Protein AF-A0A378R393-F1 (afdb_monomer_lite)

Ra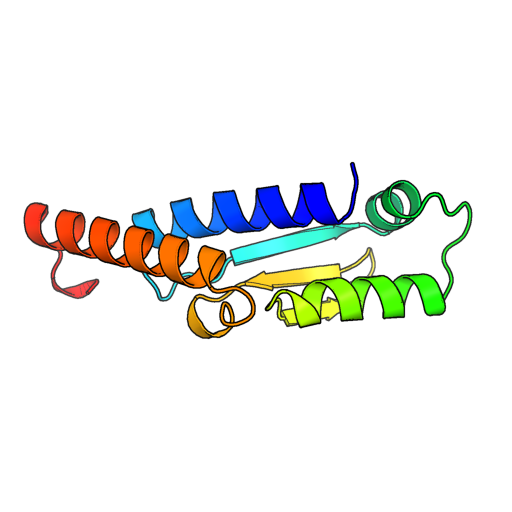dius of gyration: 16.01 Å; chains: 1; bounding box: 38×25×46 Å

Foldseek 3Di:
DALVVVLVVQLVVVLLVCLVQNQADKRKDDDFPVNLCVNVVHPDDDPVSLVVSCVVLVLQQWDWDDDPGHIITIDGSVSRPNDPVSVVSNVVSNVSSVVVCVVVVVPVSD

Structure (mmCIF, N/CA/C/O backbone):
data_AF-A0A378R393-F1
#
_entry.id   AF-A0A378R393-F1
#
loop_
_atom_site.group_PDB
_atom_site.id
_atom_site.type_symbol
_atom_site.label_atom_id
_atom_site.label_alt_id
_atom_site.label_comp_id
_atom_site.label_asym_id
_atom_site.label_entity_id
_atom_site.label_seq_id
_atom_site.pdbx_PDB_ins_code
_atom_site.Cartn_x
_atom_site.Cartn_y
_atom_site.Cartn_z
_atom_site.occupancy
_atom_site.B_iso_or_equiv
_atom_site.auth_seq_id
_atom_site.auth_comp_id
_atom_site.auth_asym_id
_atom_site.auth_atom_id
_atom_site.pdbx_PDB_model_num
ATOM 1 N N . MET A 1 1 ? -0.342 6.768 -14.310 1.00 79.00 1 MET A N 1
ATOM 2 C CA . MET A 1 1 ? -0.324 6.833 -12.833 1.00 79.00 1 MET A CA 1
ATOM 3 C C . MET A 1 1 ? 1.077 6.460 -12.374 1.00 79.00 1 MET A C 1
ATOM 5 O O . MET A 1 1 ? 1.612 5.498 -12.907 1.00 79.00 1 MET A O 1
ATOM 9 N N . SER A 1 2 ? 1.707 7.238 -11.493 1.00 91.31 2 SER A N 1
ATOM 10 C CA . SER A 1 2 ? 3.045 6.914 -10.968 1.00 91.31 2 SER A CA 1
ATOM 11 C C . SER A 1 2 ? 2.972 5.919 -9.802 1.00 91.31 2 SER A C 1
ATOM 13 O O . SER A 1 2 ? 1.919 5.771 -9.179 1.00 91.31 2 SER A O 1
ATOM 15 N N . LEU A 1 3 ? 4.094 5.268 -9.466 1.00 89.75 3 LEU A N 1
ATOM 16 C CA . LEU A 1 3 ? 4.163 4.357 -8.312 1.00 89.75 3 LEU A CA 1
ATOM 17 C C . LEU A 1 3 ? 3.858 5.074 -6.981 1.00 89.75 3 LEU A C 1
ATOM 19 O O . LEU A 1 3 ? 3.222 4.499 -6.106 1.00 89.75 3 LEU A O 1
ATOM 23 N N . GLU A 1 4 ? 4.240 6.349 -6.850 1.00 90.19 4 GLU A N 1
ATOM 24 C CA . GLU A 1 4 ? 3.923 7.191 -5.681 1.00 90.19 4 GLU A CA 1
ATOM 25 C C . GLU A 1 4 ? 2.423 7.500 -5.563 1.00 90.19 4 GLU A C 1
ATOM 27 O O . GLU A 1 4 ? 1.851 7.481 -4.471 1.00 90.19 4 GLU A O 1
ATOM 32 N N . GLN A 1 5 ? 1.758 7.760 -6.694 1.00 90.81 5 GLN A N 1
ATOM 33 C CA . GLN A 1 5 ? 0.308 7.964 -6.715 1.00 90.81 5 GLN A CA 1
ATOM 34 C C . GLN A 1 5 ? -0.428 6.684 -6.311 1.00 90.81 5 GLN A C 1
ATOM 36 O O . GLN A 1 5 ? -1.377 6.747 -5.531 1.00 90.81 5 GLN A O 1
ATOM 41 N N . PHE A 1 6 ? 0.040 5.533 -6.800 1.00 91.00 6 PHE A N 1
ATOM 42 C CA . PHE A 1 6 ? -0.513 4.230 -6.444 1.00 91.00 6 PHE A CA 1
ATOM 43 C C . PHE A 1 6 ? -0.327 3.918 -4.949 1.00 91.00 6 PHE A C 1
ATOM 45 O O . PHE A 1 6 ? -1.288 3.538 -4.281 1.00 91.00 6 PHE A O 1
ATOM 52 N N . ASP A 1 7 ? 0.871 4.155 -4.397 1.00 90.88 7 ASP A N 1
ATOM 53 C CA . ASP A 1 7 ? 1.146 4.032 -2.956 1.00 90.88 7 ASP A CA 1
ATOM 54 C C . ASP A 1 7 ? 0.188 4.891 -2.119 1.00 90.88 7 ASP A C 1
ATOM 56 O O . ASP A 1 7 ? -0.465 4.401 -1.198 1.00 90.88 7 ASP A O 1
ATOM 60 N N . THR A 1 8 ? 0.041 6.166 -2.482 1.00 90.38 8 THR A N 1
ATOM 61 C CA . THR A 1 8 ? -0.826 7.106 -1.756 1.00 90.38 8 THR A CA 1
ATOM 62 C C . THR A 1 8 ? -2.284 6.637 -1.738 1.00 90.38 8 THR A C 1
ATOM 64 O O . THR A 1 8 ? -2.952 6.728 -0.703 1.00 90.38 8 THR A O 1
ATOM 67 N N . GLN A 1 9 ? -2.784 6.113 -2.861 1.00 91.81 9 GLN A N 1
ATOM 68 C CA . GLN A 1 9 ? -4.141 5.569 -2.951 1.00 91.81 9 GLN A CA 1
ATOM 69 C C . GLN A 1 9 ? -4.309 4.320 -2.081 1.00 91.81 9 GLN A C 1
ATOM 71 O O . GLN A 1 9 ? -5.263 4.249 -1.303 1.00 91.81 9 GLN A O 1
ATOM 76 N N . CYS A 1 10 ? -3.363 3.379 -2.146 1.00 90.69 10 CYS A N 1
ATOM 77 C CA . CYS A 1 10 ? -3.397 2.154 -1.346 1.00 90.69 10 CYS A CA 1
ATOM 78 C C . CYS A 1 10 ? -3.382 2.455 0.154 1.00 90.69 10 CYS A C 1
ATOM 80 O O . CYS A 1 10 ? -4.191 1.905 0.900 1.00 90.69 10 CYS A O 1
ATOM 82 N N . LYS A 1 11 ? -2.516 3.369 0.606 1.00 89.62 11 LYS A N 1
ATOM 83 C CA . LYS A 1 11 ? -2.441 3.761 2.020 1.00 89.62 11 LYS A CA 1
ATOM 84 C C . LYS A 1 11 ? -3.697 4.480 2.491 1.00 89.62 11 LYS A C 1
ATOM 86 O O . LYS A 1 11 ? -4.223 4.151 3.548 1.00 89.62 11 LYS A O 1
ATOM 91 N N . SER A 1 12 ? -4.211 5.419 1.697 1.00 90.06 12 SER A N 1
ATOM 92 C CA . SER A 1 12 ? -5.439 6.151 2.041 1.00 90.06 12 SER A CA 1
ATOM 93 C C . SER A 1 12 ? -6.627 5.203 2.200 1.00 90.06 12 SER A C 1
ATOM 95 O O . SER A 1 12 ? -7.355 5.287 3.187 1.00 90.06 12 SER A O 1
ATOM 97 N N . HIS A 1 13 ? -6.780 4.262 1.266 1.00 91.56 13 HIS A N 1
ATOM 98 C CA . HIS A 1 13 ? -7.806 3.229 1.346 1.00 91.56 13 HIS A CA 1
ATOM 99 C C . HIS A 1 13 ? -7.575 2.287 2.536 1.00 91.56 13 HIS A C 1
ATOM 101 O O . HIS A 1 13 ? -8.504 1.993 3.283 1.00 91.56 13 HIS A O 1
ATOM 107 N N . PHE A 1 14 ? -6.330 1.872 2.784 1.00 90.94 14 PHE A N 1
ATOM 108 C CA . PHE A 1 14 ? -5.989 1.029 3.928 1.00 90.94 14 PHE A CA 1
ATOM 109 C C . PHE A 1 14 ? -6.358 1.685 5.264 1.00 90.94 14 PHE A C 1
ATOM 111 O O . PHE A 1 14 ? -6.970 1.033 6.103 1.00 90.94 14 PHE A O 1
ATOM 118 N N . PHE A 1 15 ? -6.065 2.974 5.456 1.00 88.62 15 PHE A N 1
ATOM 119 C CA . PHE A 1 15 ? -6.425 3.676 6.691 1.00 88.62 15 PHE A CA 1
ATOM 120 C C . PHE A 1 15 ? -7.940 3.755 6.907 1.00 88.62 15 PHE A C 1
ATOM 122 O O . PHE A 1 15 ? -8.391 3.608 8.038 1.00 88.62 15 PHE A O 1
ATOM 129 N N . GLN A 1 16 ? -8.731 3.926 5.844 1.00 88.12 16 GLN A N 1
ATOM 130 C CA . GLN A 1 16 ? -10.197 3.876 5.932 1.00 88.12 16 GLN A CA 1
ATOM 131 C C . GLN A 1 16 ? -10.698 2.485 6.347 1.00 88.12 16 GLN A C 1
ATOM 133 O O . GLN A 1 16 ? -11.632 2.361 7.141 1.00 88.12 16 GLN A O 1
ATOM 138 N N . LEU A 1 17 ? -10.064 1.428 5.837 1.00 88.50 17 LEU A N 1
ATOM 139 C CA . LEU A 1 17 ? -10.406 0.054 6.195 1.00 88.50 17 LEU A CA 1
ATOM 140 C C . LEU A 1 17 ? -9.988 -0.284 7.627 1.00 88.50 17 LEU A C 1
ATOM 142 O O . LEU A 1 17 ? -10.766 -0.912 8.332 1.00 88.50 17 LEU A O 1
ATOM 146 N N . VAL A 1 18 ? -8.821 0.171 8.088 1.00 86.44 18 VAL A N 1
ATOM 147 C CA . VAL A 1 18 ? -8.396 0.009 9.490 1.00 86.44 18 VAL A CA 1
ATOM 148 C C . VAL A 1 18 ? -9.314 0.771 10.432 1.00 86.44 18 VAL A C 1
ATOM 150 O O . VAL A 1 18 ? -9.677 0.252 11.481 1.00 86.44 18 VAL A O 1
ATOM 153 N N . ASP A 1 19 ? -9.723 1.981 10.057 1.00 86.00 19 ASP A N 1
ATOM 154 C CA . ASP A 1 19 ? -10.729 2.717 10.812 1.00 86.00 19 ASP A CA 1
ATOM 155 C C . ASP A 1 19 ? -12.020 1.887 10.933 1.00 86.00 19 ASP A C 1
ATOM 157 O O . ASP A 1 19 ? -12.598 1.796 12.012 1.00 86.00 19 ASP A O 1
ATOM 161 N N . THR A 1 20 ? -12.465 1.242 9.852 1.00 82.81 20 THR A N 1
ATOM 162 C CA . THR A 1 20 ? -13.741 0.499 9.802 1.00 82.81 20 THR A CA 1
ATOM 163 C C . THR A 1 20 ? -13.694 -0.867 10.488 1.00 82.81 20 THR A C 1
ATOM 165 O O . THR A 1 20 ? -14.622 -1.218 11.209 1.00 82.81 20 THR A O 1
ATOM 168 N N . TYR A 1 21 ? -12.632 -1.637 10.264 1.00 84.50 21 TYR A N 1
ATOM 169 C CA . TYR A 1 21 ? -12.528 -3.054 10.634 1.00 84.50 21 TYR A CA 1
ATOM 170 C C . TYR A 1 21 ? -11.463 -3.331 11.702 1.00 84.50 21 TYR A C 1
ATOM 172 O O . TYR A 1 21 ? -11.289 -4.473 12.121 1.00 84.50 21 TYR A O 1
ATOM 180 N N . GLY A 1 22 ? -10.732 -2.304 12.128 1.00 82.31 22 GLY A N 1
ATOM 181 C CA . GLY A 1 22 ? -9.741 -2.396 13.188 1.00 82.31 22 GLY A CA 1
ATOM 182 C C . GLY A 1 22 ? -8.310 -2.700 12.720 1.00 82.31 22 GLY A C 1
ATOM 183 O O . GLY A 1 22 ? -8.028 -2.906 11.534 1.00 82.31 22 GLY A O 1
ATOM 184 N N . PRO A 1 23 ? -7.358 -2.733 13.673 1.00 81.81 23 PRO A N 1
ATOM 185 C CA . PRO A 1 23 ? -5.916 -2.807 13.404 1.00 81.81 23 PRO A CA 1
ATOM 186 C C . PRO A 1 23 ? -5.442 -4.150 12.833 1.00 81.81 23 PRO A C 1
ATOM 188 O O . PRO A 1 23 ? -4.335 -4.230 12.297 1.00 81.81 23 PRO A O 1
ATOM 191 N N . ASN A 1 24 ? -6.255 -5.203 12.944 1.00 82.81 24 ASN A N 1
ATOM 192 C CA . ASN A 1 24 ? -5.931 -6.541 12.440 1.00 82.81 24 ASN A CA 1
ATOM 193 C C . ASN A 1 24 ? -6.239 -6.711 10.944 1.00 82.81 24 ASN A C 1
ATOM 195 O O . ASN A 1 24 ? -5.941 -7.762 10.375 1.00 82.81 24 ASN A O 1
ATOM 199 N N . PHE A 1 25 ? -6.821 -5.694 10.302 1.00 86.00 25 PHE A N 1
ATOM 200 C CA . PHE A 1 25 ? -7.130 -5.734 8.882 1.00 86.00 25 PHE A CA 1
ATOM 201 C C . PHE A 1 25 ? -5.860 -5.867 8.021 1.00 86.00 25 PHE A C 1
ATOM 203 O O . PHE A 1 25 ? -4.851 -5.194 8.247 1.00 86.00 25 PHE A O 1
ATOM 210 N N . VAL A 1 26 ? -5.934 -6.724 6.998 1.00 89.56 26 VAL A N 1
ATOM 211 C CA . VAL A 1 26 ? -4.866 -6.943 6.014 1.00 89.56 26 VAL A CA 1
ATOM 212 C C . VAL A 1 26 ? -5.335 -6.424 4.660 1.00 89.56 26 VAL A C 1
ATOM 214 O O . VAL A 1 26 ? -6.215 -7.012 4.031 1.00 89.56 26 VAL A O 1
ATOM 217 N N . GLY A 1 27 ? -4.738 -5.327 4.197 1.00 89.19 27 GLY A N 1
ATOM 218 C CA . GLY A 1 27 ? -5.022 -4.769 2.879 1.00 89.19 27 GLY A CA 1
ATOM 219 C C . GLY A 1 27 ? -4.251 -5.518 1.802 1.00 89.19 27 GLY A C 1
ATOM 220 O O . GLY A 1 27 ? -3.033 -5.623 1.896 1.00 89.19 27 GLY A O 1
ATOM 221 N N . LYS A 1 28 ? -4.941 -6.015 0.774 1.00 93.50 28 LYS A N 1
ATOM 222 C CA . LYS A 1 28 ? -4.318 -6.676 -0.379 1.00 93.50 28 LYS A CA 1
ATOM 223 C C . LYS A 1 28 ? -4.586 -5.871 -1.639 1.00 93.50 28 LYS A C 1
ATOM 225 O O . LYS A 1 28 ? -5.739 -5.633 -1.988 1.00 93.50 28 LYS A O 1
ATOM 230 N N . TYR A 1 29 ? -3.518 -5.484 -2.318 1.00 93.44 29 TYR A N 1
ATOM 231 C CA . TYR A 1 29 ? -3.551 -4.682 -3.533 1.00 93.44 29 TYR A CA 1
ATOM 232 C C . TYR A 1 29 ? -2.786 -5.398 -4.634 1.00 93.44 29 TYR A C 1
ATOM 234 O O . TYR A 1 29 ? -1.797 -6.072 -4.366 1.00 93.44 29 TYR A O 1
ATOM 242 N N . ASN A 1 30 ? -3.229 -5.251 -5.876 1.00 93.56 30 ASN A N 1
ATOM 243 C CA . ASN A 1 30 ? -2.531 -5.807 -7.026 1.00 93.56 30 ASN A CA 1
ATOM 244 C C . ASN A 1 30 ? -2.065 -4.668 -7.917 1.00 93.56 30 ASN A C 1
ATOM 246 O O . ASN A 1 30 ? -2.818 -3.729 -8.157 1.00 93.56 30 ASN A O 1
ATOM 250 N N . ILE A 1 31 ? -0.838 -4.785 -8.408 1.00 93.50 31 ILE A N 1
ATOM 251 C CA . ILE A 1 31 ? -0.306 -3.918 -9.450 1.00 93.50 31 ILE A CA 1
ATOM 252 C C . ILE A 1 31 ? 0.215 -4.795 -10.587 1.00 93.50 31 ILE A C 1
ATOM 254 O O . ILE A 1 31 ? 1.006 -5.720 -10.380 1.00 93.50 31 ILE A O 1
ATOM 258 N N . SER A 1 32 ? -0.287 -4.542 -11.787 1.00 93.88 32 SER A N 1
ATOM 259 C CA . SER A 1 32 ? 0.025 -5.316 -12.984 1.00 93.88 32 SER A CA 1
ATOM 260 C C . SER A 1 32 ? 1.356 -4.906 -13.617 1.00 93.88 32 SER A C 1
ATOM 262 O O . SER A 1 32 ? 1.890 -3.819 -13.386 1.00 93.88 32 SER A O 1
ATOM 264 N N . GLU A 1 33 ? 1.895 -5.785 -14.459 1.00 92.19 33 GLU A N 1
ATOM 265 C CA . GLU A 1 33 ? 3.068 -5.510 -15.290 1.00 92.19 33 GLU A CA 1
ATOM 266 C C . GLU A 1 33 ? 2.919 -4.245 -16.133 1.00 92.19 33 GLU A C 1
ATOM 268 O O . GLU A 1 33 ? 3.839 -3.427 -16.192 1.00 92.19 33 GLU A O 1
ATOM 273 N N . ASP A 1 34 ? 1.757 -4.073 -16.760 1.00 91.69 34 ASP A N 1
ATOM 274 C CA . ASP A 1 34 ? 1.491 -2.929 -17.623 1.00 91.69 34 ASP A CA 1
ATOM 275 C C . ASP A 1 34 ? 1.449 -1.624 -16.826 1.00 91.69 34 ASP A C 1
ATOM 277 O O . ASP A 1 34 ? 2.037 -0.629 -17.253 1.00 91.69 34 ASP A O 1
ATOM 281 N N . GLU A 1 35 ? 0.842 -1.625 -15.636 1.00 91.38 35 GLU A N 1
ATOM 282 C CA . GLU A 1 35 ? 0.838 -0.461 -14.743 1.00 91.38 35 GLU A CA 1
ATOM 283 C C . GLU A 1 35 ? 2.252 -0.086 -14.293 1.00 91.38 35 GLU A C 1
ATOM 285 O O . GLU A 1 35 ? 2.607 1.093 -14.292 1.00 91.38 35 GLU A O 1
ATOM 290 N N . ILE A 1 36 ? 3.089 -1.075 -13.974 1.00 91.25 36 ILE A N 1
ATOM 291 C CA . ILE A 1 36 ? 4.486 -0.848 -13.577 1.00 91.25 36 ILE A CA 1
ATOM 292 C C . ILE A 1 36 ? 5.294 -0.279 -14.739 1.00 91.25 36 ILE A C 1
ATOM 294 O O . ILE A 1 36 ? 6.016 0.708 -14.576 1.00 91.25 36 ILE A O 1
ATOM 298 N N . ARG A 1 37 ? 5.149 -0.861 -15.931 1.00 92.50 37 ARG A N 1
ATOM 299 C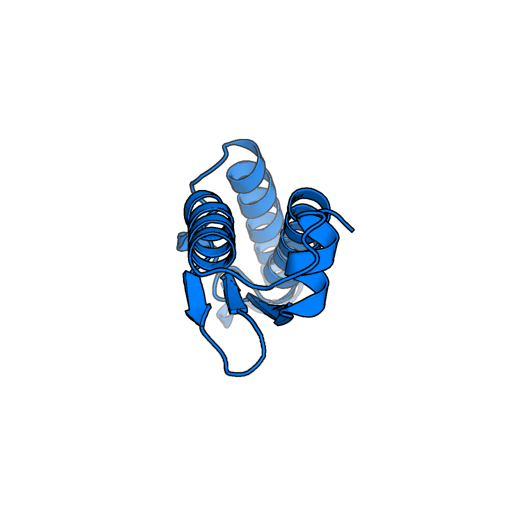 CA . ARG A 1 37 ? 5.812 -0.376 -17.144 1.00 92.50 37 ARG A CA 1
ATOM 300 C C . ARG A 1 37 ? 5.424 1.057 -17.469 1.00 92.50 37 ARG A C 1
ATOM 302 O O . ARG A 1 37 ? 6.301 1.865 -17.774 1.00 92.50 37 ARG A O 1
ATOM 309 N N . GLN A 1 38 ? 4.133 1.374 -17.394 1.00 91.12 38 GLN A N 1
ATOM 310 C CA . GLN A 1 38 ? 3.632 2.728 -17.611 1.00 91.12 38 GLN A CA 1
ATOM 311 C C . GLN A 1 38 ? 4.164 3.692 -16.548 1.00 91.12 38 GLN A C 1
ATOM 31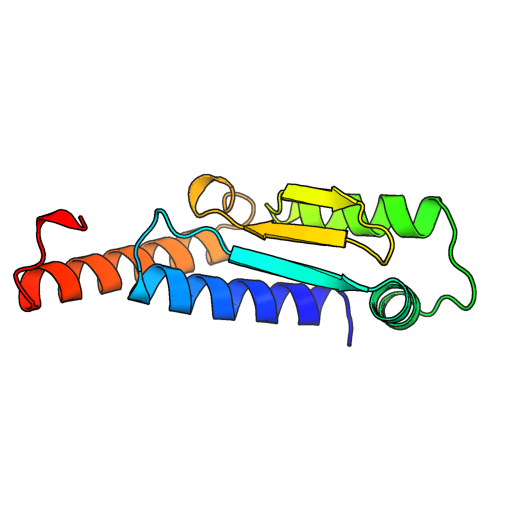3 O O . GLN A 1 38 ? 4.631 4.774 -16.891 1.00 91.12 38 GLN A O 1
ATOM 318 N N . ALA A 1 39 ? 4.164 3.295 -15.273 1.00 90.38 39 ALA A N 1
ATOM 319 C CA . ALA A 1 39 ? 4.657 4.128 -14.180 1.00 90.38 39 ALA A CA 1
ATOM 320 C C . ALA A 1 39 ? 6.160 4.438 -14.291 1.00 90.38 39 ALA A C 1
ATOM 322 O O . ALA A 1 39 ? 6.598 5.508 -13.872 1.00 90.38 39 ALA A O 1
ATOM 323 N N . LEU A 1 40 ? 6.941 3.523 -14.874 1.00 89.94 40 LEU A N 1
ATOM 324 C CA . LEU A 1 40 ? 8.386 3.661 -15.075 1.00 89.94 40 LEU A CA 1
ATOM 325 C C . LEU A 1 40 ? 8.771 4.139 -16.484 1.00 89.94 40 LEU A C 1
ATOM 327 O O . LEU A 1 40 ? 9.961 4.215 -16.792 1.00 89.94 40 LEU A O 1
ATOM 331 N N . ASN A 1 41 ? 7.793 4.453 -17.343 1.00 89.56 41 ASN A N 1
ATOM 332 C CA . ASN A 1 41 ? 7.993 4.817 -18.751 1.00 89.56 41 ASN A CA 1
ATOM 333 C C . ASN A 1 41 ? 8.869 3.809 -19.526 1.00 89.56 41 ASN A C 1
ATOM 335 O O . ASN A 1 41 ? 9.716 4.182 -20.341 1.00 89.56 41 ASN A O 1
ATOM 339 N N . ARG A 1 42 ? 8.683 2.507 -19.273 1.00 85.75 42 ARG A N 1
ATOM 340 C CA . ARG A 1 42 ? 9.440 1.421 -19.916 1.00 85.75 42 ARG A CA 1
ATOM 341 C C . ARG A 1 42 ? 8.609 0.719 -20.991 1.00 85.75 42 ARG A C 1
ATOM 343 O O . ARG A 1 42 ? 7.476 0.292 -20.774 1.00 85.75 42 ARG A O 1
ATOM 350 N N . GLN A 1 43 ? 9.216 0.522 -22.162 1.00 81.31 43 GLN A N 1
ATOM 351 C CA . GLN A 1 43 ? 8.605 -0.223 -23.271 1.00 81.31 43 GLN A CA 1
ATOM 352 C C . GLN A 1 43 ? 8.728 -1.748 -23.134 1.00 81.31 43 GLN A C 1
ATOM 354 O O . GLN A 1 43 ? 7.990 -2.478 -23.788 1.00 81.31 43 GLN A O 1
ATOM 359 N N . ARG A 1 44 ? 9.666 -2.241 -22.319 1.00 85.94 44 ARG A N 1
ATOM 360 C CA . ARG A 1 44 ? 9.914 -3.671 -22.101 1.00 85.94 44 ARG A CA 1
ATOM 361 C C . ARG A 1 44 ? 10.096 -3.947 -20.618 1.00 85.94 44 ARG A C 1
ATOM 363 O O . ARG A 1 44 ? 10.674 -3.121 -19.913 1.00 85.94 44 ARG A O 1
ATOM 370 N N . SER A 1 45 ? 9.656 -5.121 -20.192 1.00 87.25 45 SER A N 1
ATOM 371 C CA . SER A 1 45 ? 9.868 -5.610 -18.834 1.00 87.25 45 SER A CA 1
ATOM 372 C C . SER A 1 45 ? 11.275 -6.163 -18.689 1.00 87.25 45 SER A C 1
ATOM 374 O O . SER A 1 45 ? 11.689 -7.039 -19.448 1.00 87.25 45 SER A O 1
ATOM 376 N N . THR A 1 46 ? 12.011 -5.640 -17.715 1.00 89.56 46 THR A N 1
ATOM 377 C CA . THR A 1 46 ? 13.359 -6.095 -17.362 1.00 89.56 46 THR A CA 1
ATOM 378 C C . THR A 1 46 ? 13.383 -6.571 -15.915 1.00 89.56 46 THR A C 1
ATOM 380 O O . THR A 1 46 ? 12.538 -6.180 -15.113 1.00 89.56 46 THR A O 1
ATOM 383 N N . GLN A 1 47 ? 14.353 -7.412 -15.560 1.00 89.19 47 GLN A N 1
ATOM 384 C CA . GLN A 1 47 ? 14.531 -7.848 -14.173 1.00 89.19 47 GLN A CA 1
ATOM 385 C C . GLN A 1 47 ? 14.774 -6.658 -13.232 1.00 89.19 47 GLN A C 1
ATOM 387 O O . GLN A 1 47 ? 14.130 -6.566 -12.193 1.00 89.19 47 GLN A O 1
ATOM 392 N N . GLU A 1 48 ? 15.602 -5.700 -13.651 1.00 90.31 48 GLU A N 1
ATOM 393 C CA . GLU A 1 48 ? 15.865 -4.458 -12.909 1.00 90.31 48 GLU A CA 1
ATOM 394 C C . GLU A 1 48 ? 14.581 -3.676 -12.599 1.00 90.31 48 GLU A C 1
ATOM 396 O O . GLU A 1 48 ? 14.428 -3.141 -11.507 1.00 90.31 48 GLU A O 1
ATOM 401 N N . MET A 1 49 ? 13.634 -3.629 -13.545 1.00 91.62 49 MET A N 1
ATOM 402 C CA . MET A 1 49 ? 12.333 -2.985 -13.347 1.00 91.62 49 MET A CA 1
ATOM 403 C C . MET A 1 49 ? 11.558 -3.660 -12.210 1.00 91.62 49 MET A C 1
ATOM 405 O O . MET A 1 49 ? 11.021 -2.986 -11.335 1.00 91.62 49 MET A O 1
ATOM 409 N N . TRP A 1 50 ? 11.525 -4.993 -12.207 1.00 92.44 50 TRP A N 1
ATOM 410 C CA . TRP A 1 50 ? 10.828 -5.769 -11.186 1.00 92.44 50 TRP A CA 1
ATOM 411 C C . TRP A 1 50 ? 11.466 -5.638 -9.809 1.00 92.44 50 TRP A C 1
ATOM 413 O O . TRP A 1 50 ? 10.753 -5.459 -8.823 1.00 92.44 50 TRP A O 1
ATOM 423 N N . GLU A 1 51 ? 12.793 -5.698 -9.741 1.00 93.56 51 GLU A N 1
ATOM 424 C CA . GLU A 1 51 ? 13.548 -5.526 -8.499 1.00 93.56 51 GLU A CA 1
ATOM 425 C C . GLU A 1 51 ? 13.391 -4.112 -7.940 1.00 93.56 51 GLU A C 1
ATOM 427 O O . GLU A 1 51 ? 13.151 -3.951 -6.742 1.00 93.56 51 GLU A O 1
ATOM 432 N N . PHE A 1 52 ? 13.433 -3.093 -8.805 1.00 93.38 52 PHE A N 1
ATOM 433 C CA . PHE A 1 52 ? 13.182 -1.709 -8.419 1.00 93.38 52 PHE A CA 1
ATOM 434 C C . PHE A 1 52 ? 11.782 -1.543 -7.826 1.00 93.38 52 PHE A C 1
ATOM 436 O O . PHE A 1 52 ? 11.639 -1.010 -6.728 1.00 93.38 52 PHE A O 1
ATOM 443 N N . THR A 1 53 ? 10.743 -2.030 -8.512 1.00 92.44 53 THR A N 1
ATOM 444 C CA . THR A 1 53 ? 9.363 -1.918 -8.025 1.00 92.44 53 THR A CA 1
ATOM 445 C C . THR A 1 53 ? 9.150 -2.687 -6.727 1.00 92.44 53 THR A C 1
ATOM 447 O O . THR A 1 53 ? 8.494 -2.176 -5.821 1.00 92.44 53 THR A O 1
ATOM 450 N N . LYS A 1 54 ? 9.721 -3.890 -6.604 1.00 94.31 54 LYS A N 1
ATOM 451 C CA . LYS A 1 54 ? 9.661 -4.665 -5.364 1.00 94.31 54 LYS A CA 1
ATOM 452 C C . LYS A 1 54 ? 10.284 -3.881 -4.206 1.00 94.31 54 LYS A C 1
ATOM 454 O O . LYS A 1 54 ? 9.614 -3.643 -3.206 1.00 94.31 54 LYS A O 1
ATOM 459 N N . THR A 1 55 ? 11.515 -3.408 -4.390 1.00 93.19 55 THR A N 1
ATOM 460 C CA . THR A 1 55 ? 12.254 -2.639 -3.377 1.00 93.19 55 THR A CA 1
ATOM 461 C C . THR A 1 55 ? 11.511 -1.359 -2.994 1.00 93.19 55 THR A C 1
ATOM 463 O O . THR A 1 55 ? 11.409 -1.028 -1.817 1.00 93.19 55 THR A O 1
ATOM 466 N N . PHE A 1 56 ? 10.941 -0.655 -3.976 1.00 92.50 56 PHE A N 1
ATOM 467 C CA . PHE A 1 56 ? 10.158 0.560 -3.758 1.00 92.50 56 PHE A CA 1
ATOM 468 C C . PHE A 1 56 ? 8.997 0.340 -2.777 1.00 92.50 56 PHE A C 1
ATOM 470 O O . PHE A 1 56 ? 8.829 1.117 -1.836 1.00 92.50 56 PHE A O 1
ATOM 477 N N . PHE A 1 57 ? 8.209 -0.723 -2.969 1.00 92.00 57 PHE A N 1
ATOM 478 C CA . PHE A 1 57 ? 7.078 -1.022 -2.090 1.00 92.00 57 PHE A CA 1
ATOM 479 C C . PHE A 1 57 ? 7.520 -1.630 -0.753 1.00 92.00 57 PHE A C 1
ATOM 481 O O . PHE A 1 57 ? 6.969 -1.268 0.284 1.00 92.00 57 PHE A O 1
ATOM 488 N N . GLU A 1 58 ? 8.552 -2.476 -0.725 1.00 91.19 58 GLU A N 1
ATOM 489 C CA . GLU A 1 58 ? 9.085 -3.016 0.536 1.00 91.19 58 GLU A CA 1
ATOM 490 C C . GLU A 1 58 ? 9.586 -1.902 1.468 1.00 91.19 58 GLU A C 1
ATOM 492 O O . GLU A 1 58 ? 9.239 -1.882 2.650 1.00 91.19 58 GLU A O 1
ATOM 497 N N . LEU A 1 59 ? 10.297 -0.899 0.936 1.00 89.00 59 LEU A N 1
ATOM 498 C CA . LEU A 1 59 ? 10.739 0.272 1.708 1.00 89.00 59 LEU A CA 1
ATOM 499 C C . LEU A 1 59 ? 9.568 1.074 2.299 1.00 89.00 59 LEU A C 1
ATOM 501 O O . LEU A 1 59 ? 9.695 1.687 3.361 1.00 89.00 59 LEU A O 1
ATOM 505 N N . LYS A 1 60 ? 8.404 1.045 1.646 1.00 88.25 60 LYS A N 1
ATOM 506 C CA . LYS A 1 60 ? 7.179 1.724 2.093 1.00 88.25 60 LYS A CA 1
ATOM 507 C C . LYS A 1 60 ? 6.323 0.888 3.054 1.00 88.25 60 LYS A C 1
ATOM 509 O O . LYS A 1 60 ? 5.260 1.363 3.453 1.00 88.25 60 LYS A O 1
ATOM 514 N N . GLY A 1 61 ? 6.794 -0.298 3.449 1.00 86.69 61 GLY A N 1
ATOM 515 C CA . GLY A 1 61 ? 6.169 -1.144 4.472 1.00 86.69 61 GLY A CA 1
ATOM 516 C C . GLY A 1 61 ? 5.221 -2.218 3.930 1.00 86.69 61 GLY A C 1
ATOM 517 O O . GLY A 1 61 ? 4.469 -2.811 4.707 1.00 86.69 61 GLY A O 1
ATOM 518 N N . TYR A 1 62 ? 5.236 -2.471 2.618 1.00 90.88 62 TYR A N 1
ATOM 519 C CA . TYR A 1 62 ? 4.440 -3.528 1.997 1.00 90.88 62 TYR A CA 1
ATOM 520 C C . TYR A 1 62 ? 5.183 -4.864 2.032 1.00 90.88 62 TYR A C 1
ATOM 522 O O . TYR A 1 62 ? 6.388 -4.926 1.793 1.00 90.88 62 TYR A O 1
ATOM 530 N N . CYS A 1 63 ? 4.449 -5.956 2.220 1.00 91.88 63 CYS A N 1
ATOM 531 C CA . CYS A 1 63 ? 4.929 -7.286 1.868 1.00 91.88 63 CYS A CA 1
ATOM 532 C C . CYS A 1 63 ? 4.625 -7.539 0.387 1.00 91.88 63 CYS A C 1
ATOM 534 O O . CYS A 1 63 ? 3.463 -7.548 -0.022 1.00 91.88 63 CYS A O 1
ATOM 536 N N . VAL A 1 64 ? 5.664 -7.728 -0.427 1.00 93.88 64 VAL A N 1
ATOM 537 C CA . VAL A 1 64 ? 5.533 -7.825 -1.887 1.00 93.88 64 VAL A CA 1
ATOM 538 C C . VAL A 1 64 ? 5.709 -9.268 -2.347 1.00 93.88 64 VAL A C 1
ATOM 540 O O . VAL A 1 64 ? 6.766 -9.869 -2.162 1.00 93.88 64 VAL A O 1
ATOM 543 N N . SER A 1 65 ? 4.688 -9.816 -3.002 1.00 94.69 65 SER A N 1
ATOM 544 C CA . SER A 1 65 ? 4.701 -11.165 -3.574 1.00 94.69 65 SER A CA 1
ATOM 545 C C . SER A 1 65 ? 4.553 -11.120 -5.090 1.00 94.69 65 SER A C 1
ATOM 547 O O . SER A 1 65 ? 3.669 -10.455 -5.630 1.00 94.69 65 SER A O 1
ATOM 549 N N . ARG A 1 66 ? 5.424 -11.840 -5.799 1.00 91.31 66 ARG A N 1
ATOM 550 C CA . ARG A 1 66 ? 5.374 -11.955 -7.260 1.00 91.31 66 ARG A CA 1
ATOM 551 C C . ARG A 1 66 ? 4.180 -12.808 -7.685 1.00 91.31 66 ARG A C 1
ATOM 553 O O . ARG A 1 66 ? 4.019 -13.917 -7.188 1.00 91.31 66 ARG A O 1
ATOM 560 N N . THR A 1 67 ? 3.393 -12.319 -8.638 1.00 90.94 67 THR A N 1
ATOM 561 C CA . THR A 1 67 ? 2.312 -13.083 -9.279 1.00 90.94 67 THR A CA 1
ATOM 562 C C . THR A 1 67 ? 2.611 -13.286 -10.764 1.00 90.94 67 THR A C 1
ATOM 564 O O . THR A 1 6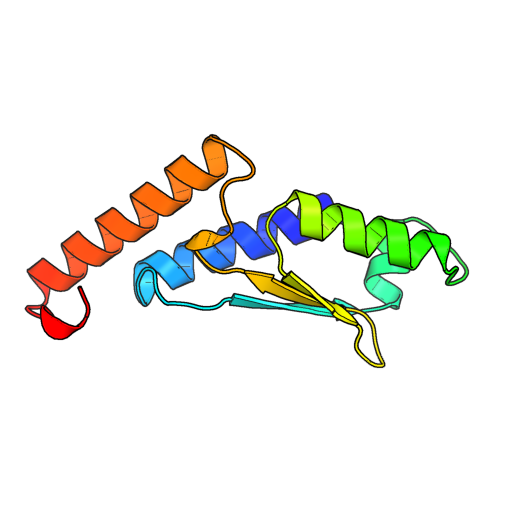7 ? 3.563 -12.716 -11.302 1.00 90.94 67 THR A O 1
ATOM 567 N N . SER A 1 68 ? 1.794 -14.090 -11.451 1.00 85.94 68 SER A N 1
ATOM 568 C CA . SER A 1 68 ? 1.907 -14.309 -12.901 1.00 85.94 68 SER A CA 1
ATOM 569 C C . SER A 1 68 ? 1.669 -13.048 -13.740 1.00 85.94 68 SER A C 1
ATOM 571 O O . SER A 1 68 ? 2.045 -13.034 -14.905 1.00 85.94 68 SER A O 1
ATOM 573 N N . PHE A 1 69 ? 1.068 -11.999 -13.165 1.00 87.62 69 PHE A N 1
ATOM 574 C CA . PHE A 1 69 ? 0.665 -10.785 -13.886 1.00 87.62 69 PHE A CA 1
ATOM 575 C C . PHE A 1 69 ? 1.286 -9.495 -13.327 1.00 87.62 69 PHE A C 1
ATOM 577 O O . PHE A 1 69 ? 1.009 -8.416 -13.845 1.00 87.62 69 PHE A O 1
ATOM 584 N N . GLY A 1 70 ? 2.104 -9.571 -12.270 1.00 92.44 70 GLY A N 1
ATOM 585 C CA . GLY A 1 70 ? 2.664 -8.394 -11.605 1.00 92.44 70 GLY A CA 1
ATOM 586 C C . GLY A 1 70 ? 3.079 -8.664 -10.158 1.00 92.44 70 GLY A C 1
ATOM 587 O O . GLY A 1 70 ? 3.822 -9.611 -9.881 1.00 92.44 70 GLY A O 1
ATOM 588 N N . PHE A 1 71 ? 2.620 -7.817 -9.237 1.00 95.31 71 PHE A N 1
ATOM 589 C CA . PHE A 1 71 ? 2.836 -7.969 -7.800 1.00 95.31 71 PHE A CA 1
ATOM 590 C C . PHE A 1 71 ? 1.526 -7.904 -7.020 1.00 95.31 71 PHE A C 1
ATOM 592 O O . PHE A 1 71 ? 0.664 -7.071 -7.295 1.00 95.31 71 PHE A O 1
ATOM 599 N N . GLN A 1 72 ? 1.428 -8.760 -6.007 1.00 95.44 72 GLN A N 1
ATOM 600 C CA . GLN A 1 72 ? 0.489 -8.619 -4.906 1.00 95.44 72 GLN A CA 1
ATOM 601 C C . GLN A 1 72 ? 1.212 -7.914 -3.760 1.00 95.44 72 GLN A C 1
ATOM 603 O O . GLN A 1 72 ? 2.302 -8.316 -3.351 1.00 95.44 72 GLN A O 1
ATOM 608 N N . LEU A 1 73 ? 0.601 -6.851 -3.266 1.00 93.94 73 LEU A N 1
ATOM 609 C CA . LEU A 1 73 ? 1.114 -5.976 -2.232 1.00 93.94 73 LEU A CA 1
ATOM 610 C C . LEU A 1 73 ? 0.211 -6.119 -1.013 1.00 93.94 73 LEU A C 1
ATOM 612 O O . LEU A 1 73 ? -0.985 -5.830 -1.083 1.00 93.94 73 LEU A O 1
ATOM 616 N N . GLU A 1 74 ? 0.776 -6.572 0.096 1.00 93.00 74 GLU A N 1
ATOM 617 C CA . GLU A 1 74 ? 0.048 -6.708 1.351 1.00 93.00 74 GLU A CA 1
ATOM 618 C C . GLU A 1 74 ? 0.488 -5.628 2.340 1.00 93.00 74 GLU A C 1
ATOM 620 O O . GLU A 1 74 ? 1.679 -5.399 2.549 1.00 93.00 74 GLU A O 1
ATOM 625 N N . LEU A 1 75 ? -0.492 -4.961 2.940 1.00 90.50 75 LEU A N 1
ATOM 626 C CA . LEU A 1 75 ? -0.322 -3.944 3.968 1.00 90.50 75 LEU A CA 1
ATOM 627 C C . LEU A 1 75 ? -0.938 -4.440 5.265 1.00 90.50 75 LEU A C 1
ATOM 629 O O . LEU A 1 75 ? -2.111 -4.820 5.303 1.00 90.50 75 LEU A O 1
ATOM 633 N N . ILE A 1 76 ? -0.154 -4.379 6.334 1.00 86.81 76 ILE A N 1
ATOM 634 C CA . ILE A 1 76 ? -0.627 -4.626 7.690 1.00 86.81 76 ILE A CA 1
ATOM 635 C C . ILE A 1 76 ? -0.222 -3.460 8.582 1.00 86.81 76 ILE A C 1
ATOM 637 O O . ILE A 1 76 ? 0.851 -2.882 8.422 1.00 86.81 76 ILE A O 1
ATOM 641 N N . ALA A 1 77 ? -1.063 -3.135 9.565 1.00 80.00 77 ALA A N 1
ATOM 642 C CA . ALA A 1 77 ? -0.826 -2.013 10.476 1.00 80.00 77 ALA A CA 1
ATOM 643 C C . ALA A 1 77 ? 0.561 -2.097 11.144 1.00 80.00 77 ALA A C 1
ATOM 645 O O . ALA A 1 77 ? 1.245 -1.098 11.331 1.00 80.00 77 ALA A O 1
ATOM 646 N N . ARG A 1 78 ? 1.013 -3.325 11.425 1.00 76.56 78 ARG A N 1
ATOM 647 C CA . ARG A 1 78 ? 2.297 -3.628 12.070 1.00 76.56 78 ARG A CA 1
ATOM 648 C C . ARG A 1 78 ? 3.524 -3.305 11.211 1.00 76.56 78 ARG A C 1
ATOM 650 O O . ARG A 1 78 ? 4.589 -3.071 11.769 1.00 76.56 78 ARG A O 1
ATOM 657 N N . THR A 1 79 ? 3.404 -3.332 9.883 1.00 76.38 79 THR A N 1
ATOM 658 C CA . THR A 1 79 ? 4.529 -3.084 8.961 1.00 76.38 79 THR A CA 1
ATOM 659 C C . THR A 1 79 ? 4.600 -1.634 8.504 1.00 76.38 79 THR A C 1
ATOM 661 O O . THR A 1 79 ? 5.612 -1.217 7.941 1.00 76.38 79 THR A O 1
ATOM 664 N N . MET A 1 80 ? 3.573 -0.832 8.796 1.00 72.56 80 MET A N 1
ATOM 665 C CA . MET A 1 80 ? 3.580 0.612 8.580 1.00 72.56 80 MET A CA 1
ATOM 666 C C . MET A 1 80 ? 4.403 1.314 9.665 1.00 72.56 80 MET A C 1
ATOM 668 O O . MET A 1 80 ? 3.878 1.950 10.573 1.00 72.56 80 MET A O 1
ATOM 672 N N . ALA A 1 81 ? 5.724 1.187 9.560 1.00 58.44 81 ALA A N 1
ATOM 673 C CA . ALA A 1 81 ? 6.680 1.882 10.418 1.00 58.44 81 ALA A CA 1
ATOM 674 C C . ALA A 1 81 ? 7.575 2.866 9.643 1.00 58.44 81 ALA A C 1
ATOM 676 O O . ALA A 1 81 ? 8.322 3.616 10.266 1.00 58.44 81 ALA A O 1
ATOM 677 N N . SER A 1 82 ? 7.492 2.900 8.309 1.00 60.75 82 SER A N 1
ATOM 678 C CA . SER A 1 82 ? 8.489 3.562 7.457 1.00 60.75 82 SER A CA 1
ATOM 679 C C . SER A 1 82 ? 8.429 5.096 7.437 1.00 60.75 82 SER A C 1
ATOM 681 O O . SER A 1 82 ? 9.405 5.725 7.040 1.00 60.75 82 SER A O 1
ATOM 683 N N . SER A 1 83 ? 7.311 5.714 7.837 1.00 70.19 83 SER A N 1
ATOM 684 C CA . SER A 1 83 ? 7.135 7.176 7.845 1.00 70.19 83 SER A CA 1
ATOM 685 C C . SER A 1 83 ? 6.385 7.642 9.100 1.00 70.19 83 SER A C 1
ATOM 687 O O . SER A 1 83 ? 5.338 7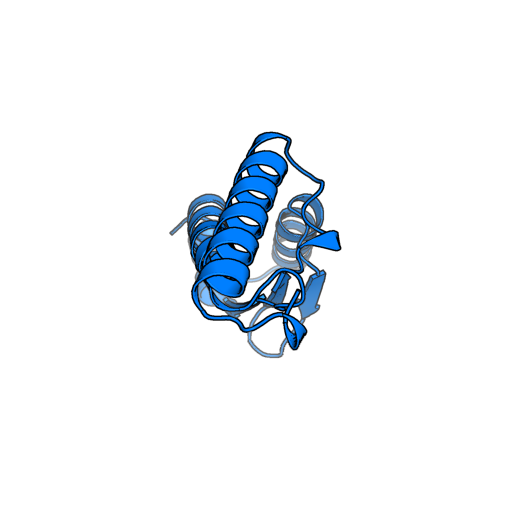.067 9.411 1.00 70.19 83 SER A O 1
ATOM 689 N N . PRO A 1 84 ? 6.847 8.702 9.796 1.00 76.62 84 PRO A N 1
ATOM 690 C CA . PRO A 1 84 ? 6.130 9.285 10.934 1.00 76.62 84 PRO A CA 1
ATOM 691 C C . PRO A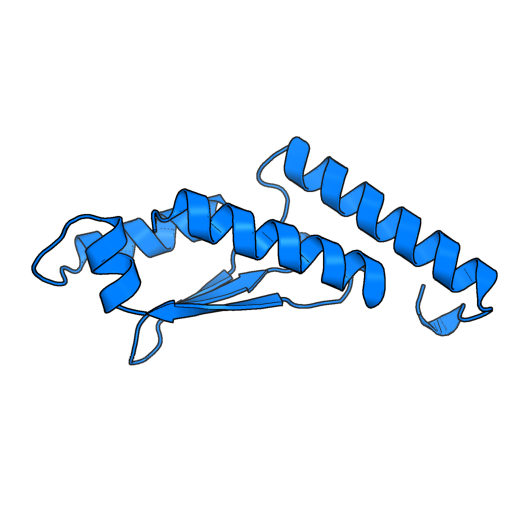 1 84 ? 4.697 9.734 10.600 1.00 76.62 84 PRO A C 1
ATOM 693 O O . PRO A 1 84 ? 3.805 9.623 11.438 1.00 76.62 84 PRO A O 1
ATOM 696 N N . ASP A 1 85 ? 4.455 10.204 9.372 1.00 81.25 85 ASP A N 1
ATOM 697 C CA . ASP A 1 85 ? 3.121 10.637 8.928 1.00 81.25 85 ASP A CA 1
ATOM 698 C C . ASP A 1 85 ? 2.157 9.446 8.772 1.00 81.25 85 ASP A C 1
ATOM 700 O O . ASP A 1 85 ? 0.997 9.510 9.181 1.00 81.25 85 ASP A O 1
ATOM 704 N N . ASP A 1 86 ? 2.652 8.316 8.258 1.00 80.50 86 ASP A N 1
ATOM 705 C CA . ASP A 1 86 ? 1.858 7.087 8.133 1.00 80.50 86 ASP A CA 1
ATOM 706 C C . ASP A 1 86 ? 1.517 6.504 9.509 1.00 80.50 86 ASP A C 1
ATOM 708 O O . ASP A 1 86 ? 0.392 6.056 9.727 1.00 80.50 86 ASP A O 1
ATOM 712 N N . GLN A 1 87 ? 2.455 6.570 10.462 1.00 82.69 87 GLN A N 1
ATOM 713 C CA . GLN A 1 87 ? 2.214 6.159 11.848 1.00 82.69 87 GLN A CA 1
ATOM 714 C C . GLN A 1 87 ? 1.129 7.019 12.508 1.00 82.69 87 GLN A C 1
ATOM 716 O O . GLN A 1 87 ? 0.241 6.484 13.172 1.00 82.69 87 GLN A O 1
ATOM 721 N N . PHE A 1 88 ? 1.159 8.339 12.300 1.00 84.56 88 PHE A N 1
ATOM 722 C CA . PHE A 1 88 ? 0.148 9.244 12.845 1.00 84.56 88 PHE A CA 1
ATOM 723 C C . PHE A 1 88 ? -1.244 8.971 12.257 1.00 84.56 88 PHE A C 1
ATOM 725 O O . PHE A 1 88 ? -2.230 8.883 12.993 1.00 84.56 88 PHE A O 1
ATOM 732 N N . LYS A 1 89 ? -1.337 8.781 10.935 1.00 85.44 89 LYS A N 1
ATOM 733 C CA . LYS A 1 89 ? -2.602 8.443 10.261 1.00 85.44 89 LYS A CA 1
ATOM 734 C C . LYS A 1 89 ? -3.151 7.095 10.716 1.00 85.44 89 LYS A C 1
ATOM 736 O O . LYS A 1 89 ? -4.353 6.987 10.957 1.00 85.44 89 LYS A O 1
ATOM 741 N N . LEU A 1 90 ? -2.283 6.099 10.888 1.00 84.94 90 LEU A N 1
ATOM 742 C CA . LEU A 1 90 ? -2.665 4.792 11.411 1.00 84.94 90 LEU A CA 1
ATOM 743 C C . LEU A 1 90 ? -3.177 4.887 12.853 1.00 84.94 90 LEU A C 1
ATOM 745 O O . LEU A 1 90 ? -4.238 4.349 13.156 1.00 84.94 90 LEU A O 1
ATOM 749 N N . ALA A 1 91 ? -2.465 5.602 13.728 1.00 85.31 91 ALA A N 1
ATOM 750 C CA . ALA A 1 91 ? -2.880 5.804 15.115 1.00 85.31 91 ALA A CA 1
ATOM 751 C C . ALA A 1 91 ? -4.262 6.467 15.194 1.00 85.31 91 ALA A C 1
ATOM 753 O O . ALA A 1 91 ? -5.132 5.992 15.923 1.00 85.31 91 ALA A O 1
ATOM 754 N N . LYS A 1 92 ? -4.497 7.497 14.371 1.00 86.88 92 LYS A N 1
ATOM 755 C CA . LYS A 1 92 ? -5.795 8.171 14.273 1.00 86.88 92 LYS A CA 1
ATOM 756 C C . LYS A 1 92 ? -6.910 7.234 13.795 1.00 86.88 92 LYS A C 1
ATOM 758 O O . LYS A 1 92 ? -8.013 7.279 14.333 1.00 86.88 92 LYS A O 1
ATOM 763 N N . ALA A 1 93 ? -6.636 6.383 12.804 1.00 83.50 93 ALA A N 1
ATOM 764 C CA . ALA A 1 93 ? -7.599 5.392 12.324 1.00 83.50 93 ALA A CA 1
ATOM 765 C C . ALA A 1 93 ? -7.961 4.378 13.424 1.00 83.50 93 ALA A C 1
ATOM 767 O O . ALA A 1 93 ? -9.134 4.093 13.640 1.00 83.50 93 ALA A O 1
ATOM 768 N N . ILE A 1 94 ? -6.970 3.893 14.177 1.00 85.06 94 ILE A N 1
ATOM 769 C CA . ILE A 1 94 ? -7.182 2.957 15.292 1.00 85.06 94 ILE A CA 1
ATOM 770 C C . ILE A 1 94 ? -7.962 3.613 16.441 1.00 85.06 94 ILE A C 1
ATOM 772 O O . ILE A 1 94 ? -8.822 2.979 17.049 1.00 85.06 94 ILE A O 1
ATOM 776 N N . GLU A 1 95 ? -7.683 4.875 16.763 1.00 84.81 95 GLU A N 1
ATOM 777 C CA . GLU A 1 95 ? -8.405 5.608 17.808 1.00 84.81 95 GLU A CA 1
ATOM 778 C C . GLU A 1 95 ? -9.873 5.841 17.427 1.00 84.81 95 GLU A C 1
ATOM 780 O O . GLU A 1 95 ? -10.776 5.659 18.248 1.00 84.81 95 GLU A O 1
ATOM 785 N N . SER A 1 96 ? -10.116 6.192 16.164 1.00 85.19 96 SER A N 1
ATOM 786 C CA . SER A 1 96 ? -11.459 6.352 15.606 1.00 85.19 96 SER A CA 1
ATOM 787 C C . SER A 1 96 ? -12.234 5.030 15.618 1.00 85.19 96 SER A C 1
ATOM 789 O O . SER A 1 96 ? -13.362 4.987 16.118 1.00 85.19 96 SER A O 1
ATOM 791 N N . PHE A 1 97 ? -11.599 3.929 15.203 1.00 83.69 97 PHE A N 1
ATOM 792 C CA . PHE A 1 97 ? -12.142 2.580 15.355 1.00 83.69 97 PHE A CA 1
ATOM 793 C C . PHE A 1 97 ? -12.552 2.288 16.804 1.00 83.69 97 PHE A C 1
ATOM 795 O O . PHE A 1 97 ? -13.713 1.973 17.061 1.00 83.69 97 PHE A O 1
ATOM 802 N N . ARG A 1 98 ? -11.634 2.464 17.766 1.00 83.50 98 ARG A N 1
ATOM 803 C CA . ARG A 1 98 ? -11.903 2.228 19.195 1.00 83.50 98 ARG A CA 1
ATOM 804 C C . ARG A 1 98 ? -13.073 3.060 19.695 1.00 83.50 98 ARG A C 1
ATOM 806 O O . ARG A 1 98 ? -13.946 2.534 20.374 1.00 83.50 98 ARG A O 1
ATOM 813 N N . SER A 1 99 ? -13.114 4.339 19.333 1.00 83.50 99 SER A N 1
ATOM 814 C CA . SER A 1 99 ? -14.198 5.244 19.721 1.00 83.50 99 SER A CA 1
ATOM 815 C C . SER A 1 99 ? -15.550 4.743 19.212 1.00 83.50 99 SER A C 1
ATOM 817 O O . SER A 1 99 ? -16.528 4.747 19.957 1.00 83.50 99 SER A O 1
ATOM 819 N N . ARG A 1 100 ? -15.614 4.245 17.970 1.00 79.44 100 ARG A N 1
ATOM 820 C CA . ARG A 1 100 ? -16.837 3.638 17.424 1.00 79.44 100 ARG A CA 1
ATOM 821 C C . ARG A 1 100 ? -17.197 2.318 18.094 1.00 79.44 100 ARG A C 1
ATOM 823 O O . ARG A 1 100 ? -18.363 2.140 18.429 1.00 79.44 100 ARG A O 1
ATOM 830 N N . ALA A 1 101 ? -16.223 1.442 18.329 1.00 73.56 101 ALA A N 1
ATOM 831 C CA . ALA A 1 101 ? -16.432 0.169 19.014 1.00 73.56 101 ALA A CA 1
ATOM 832 C C . ALA A 1 101 ? -17.008 0.376 20.429 1.00 73.56 101 ALA A C 1
ATOM 834 O O . ALA A 1 101 ? -17.988 -0.273 20.789 1.00 73.56 101 ALA A O 1
ATOM 835 N N . VAL A 1 102 ? -16.498 1.359 21.194 1.00 77.44 102 VAL A N 1
ATOM 836 C CA . VAL A 1 102 ? -17.087 1.762 22.491 1.00 77.44 102 VAL A CA 1
ATOM 837 C C . VAL A 1 102 ? -18.534 2.220 22.322 1.00 77.44 102 VAL A C 1
ATOM 839 O O . VAL A 1 102 ? -19.410 1.778 23.061 1.00 77.44 102 VAL A O 1
ATOM 842 N N . LEU A 1 103 ? -18.792 3.117 21.366 1.00 73.31 103 LEU A N 1
ATOM 843 C CA . LEU A 1 103 ? -20.119 3.708 21.168 1.00 73.31 103 LEU A CA 1
ATOM 844 C C . LEU A 1 103 ? -21.167 2.691 20.697 1.00 73.31 103 LEU A C 1
ATOM 846 O O . LEU A 1 103 ? -22.349 2.872 20.978 1.00 73.31 103 LEU A O 1
ATOM 850 N N . GLN A 1 104 ? -20.750 1.639 19.992 1.00 69.88 104 GLN A N 1
ATOM 851 C CA . GLN A 1 104 ? -21.630 0.572 19.511 1.00 69.88 104 GLN A CA 1
ATOM 852 C C . GLN A 1 104 ? -21.700 -0.637 20.458 1.00 69.88 104 GLN A C 1
ATOM 854 O O . GLN A 1 104 ? -22.472 -1.556 20.199 1.00 69.88 104 GLN A O 1
ATOM 859 N N . GLY A 1 105 ? -20.953 -0.625 21.569 1.00 58.84 105 GLY A N 1
ATOM 860 C CA . GLY A 1 105 ? -20.910 -1.733 22.529 1.00 58.84 105 GLY A CA 1
ATOM 861 C C . GLY A 1 105 ? -20.190 -2.982 22.010 1.00 58.84 105 GLY A C 1
ATOM 862 O O . GLY A 1 105 ? -20.342 -4.051 22.594 1.00 58.84 105 GLY A O 1
ATOM 863 N N . ASP A 1 106 ? -19.411 -2.855 20.935 1.00 56.09 106 ASP A N 1
ATOM 864 C CA . ASP A 1 106 ? -18.731 -3.955 20.248 1.00 56.09 106 ASP A CA 1
ATOM 865 C C . ASP A 1 106 ? -17.311 -4.138 20.812 1.00 56.09 106 ASP A C 1
ATOM 867 O O . ASP A 1 106 ? -16.297 -3.863 20.169 1.00 56.09 106 ASP A O 1
ATOM 871 N N . VAL A 1 107 ? -17.248 -4.503 22.096 1.00 55.81 107 VAL A N 1
ATOM 872 C CA . VAL A 1 107 ? -15.995 -4.569 22.875 1.00 55.81 107 VAL A CA 1
ATOM 873 C C . VAL A 1 107 ? -15.138 -5.786 22.498 1.00 55.81 107 VAL A C 1
ATOM 875 O O . VAL A 1 107 ? -13.936 -5.779 22.740 1.00 55.81 107 VAL A O 1
ATOM 878 N N . ASP A 1 108 ? -15.728 -6.800 21.858 1.00 55.47 108 ASP A N 1
ATOM 879 C CA . ASP A 1 108 ? -15.028 -8.017 21.418 1.00 55.47 108 ASP A CA 1
ATOM 880 C C . ASP A 1 108 ? -14.103 -7.779 20.208 1.00 55.47 108 ASP A C 1
ATOM 882 O O . ASP A 1 108 ? -13.223 -8.592 19.928 1.00 55.47 108 ASP A O 1
ATOM 886 N N . ASN A 1 109 ? -14.278 -6.655 19.503 1.00 49.69 109 ASN A N 1
ATOM 887 C CA . ASN A 1 109 ? -13.477 -6.256 18.343 1.00 49.69 109 ASN A CA 1
ATOM 888 C C . ASN A 1 109 ? -12.315 -5.295 18.692 1.00 49.69 109 ASN A C 1
ATOM 890 O O . ASN A 1 109 ? -11.608 -4.842 17.787 1.00 49.69 109 ASN A O 1
ATOM 894 N N . MET A 1 110 ? -12.113 -4.966 19.977 1.00 48.50 110 MET A N 1
ATOM 895 C CA . MET A 1 110 ? -11.016 -4.104 20.464 1.00 48.50 110 MET A CA 1
ATOM 896 C C . MET A 1 110 ? -9.655 -4.797 20.532 1.00 48.50 110 MET A C 1
ATOM 898 O O . MET A 1 110 ? -8.654 -4.094 20.243 1.00 48.50 110 MET A O 1
#

Sequence (110 aa):
MSLEQFDTQCKSHFFQLVDTYGPNFVGKYNISEDEIRQALNRQRSTQEMWEFTKTFFELKGYCVSRTSFGFQLELIARTMASSPDDQFKLAKAIESFRSRAVLQGDVDNM

Secondary structure (DSSP, 8-state):
--HHHHHHHHHHHHHHHHHHH-TT-EEEEEEEHHHHHHHTT-SS--HHHHHHHHHHHHHTT-EEEEETTEEEEEEEGGG--S-HHHHHHHHHHHHHHHHHHHHHT-GGG-

pLDDT: mean 85.16, std 10.06, range [48.5, 95.44]

Organism: NCBI:txid90240